Protein AF-X1UCZ0-F1 (afdb_monomer_lite)

Structure (mmCIF, N/CA/C/O backbone):
data_AF-X1UCZ0-F1
#
_entry.id   AF-X1UCZ0-F1
#
loop_
_atom_site.group_PDB
_atom_site.id
_atom_site.type_symbol
_atom_site.label_atom_id
_atom_site.label_alt_id
_atom_site.label_comp_id
_atom_site.label_asym_id
_atom_site.label_entity_id
_atom_site.label_seq_id
_atom_site.pdbx_PDB_ins_code
_atom_site.Cartn_x
_atom_site.Cartn_y
_atom_site.Cartn_z
_atom_site.occupancy
_atom_site.B_iso_or_equiv
_atom_site.auth_seq_id
_atom_site.auth_comp_id
_atom_site.auth_asym_id
_atom_site.auth_atom_id
_atom_site.pdbx_PDB_model_num
ATOM 1 N N . MET A 1 1 ? -16.253 -2.741 22.876 1.00 74.19 1 MET A N 1
ATOM 2 C CA . MET A 1 1 ? -14.769 -2.733 22.838 1.00 74.19 1 MET A CA 1
ATOM 3 C C . MET A 1 1 ? -14.251 -1.676 23.806 1.00 74.19 1 MET A C 1
ATOM 5 O O . MET A 1 1 ? -14.846 -0.605 23.861 1.00 74.19 1 MET A O 1
ATOM 9 N N . ASN A 1 2 ? -13.198 -1.953 24.586 1.00 86.94 2 ASN A N 1
ATOM 10 C CA . ASN A 1 2 ? -12.643 -0.948 25.505 1.00 86.94 2 ASN A CA 1
ATOM 11 C C . ASN A 1 2 ? -12.016 0.220 24.712 1.00 86.94 2 ASN A C 1
ATOM 13 O O . ASN A 1 2 ? -11.520 0.013 23.603 1.00 86.94 2 ASN A O 1
ATOM 17 N N . LYS A 1 3 ? -12.007 1.438 25.271 1.00 84.19 3 LYS A N 1
ATOM 18 C CA . LYS A 1 3 ? -11.466 2.648 24.622 1.00 84.19 3 LYS A CA 1
ATOM 19 C C . LYS A 1 3 ? -10.024 2.438 24.146 1.00 84.19 3 LYS A C 1
ATOM 21 O O . LYS A 1 3 ? -9.693 2.790 23.019 1.00 84.19 3 LYS A O 1
ATOM 26 N N . THR A 1 4 ? -9.204 1.778 24.963 1.00 88.44 4 THR A N 1
ATOM 27 C CA . THR A 1 4 ? -7.807 1.458 24.636 1.00 88.44 4 THR A CA 1
ATOM 28 C C . THR A 1 4 ? -7.690 0.481 23.465 1.00 88.44 4 THR A C 1
ATOM 30 O O . THR A 1 4 ? -6.900 0.703 22.557 1.00 88.44 4 THR A O 1
ATOM 33 N N . GLN A 1 5 ? -8.513 -0.572 23.429 1.00 88.50 5 GLN A N 1
ATOM 34 C CA . GLN A 1 5 ? -8.517 -1.543 22.325 1.00 88.50 5 GLN A CA 1
ATOM 35 C C . GLN A 1 5 ? -8.981 -0.909 21.010 1.00 88.50 5 GLN A C 1
ATOM 37 O O . GLN A 1 5 ? -8.412 -1.185 19.958 1.00 88.50 5 GLN A O 1
ATOM 42 N N . LYS A 1 6 ? -9.975 -0.015 21.082 1.00 86.56 6 LYS A N 1
ATOM 43 C CA . LYS A 1 6 ? -10.463 0.755 19.933 1.00 86.56 6 LYS A CA 1
ATOM 44 C C . LYS A 1 6 ?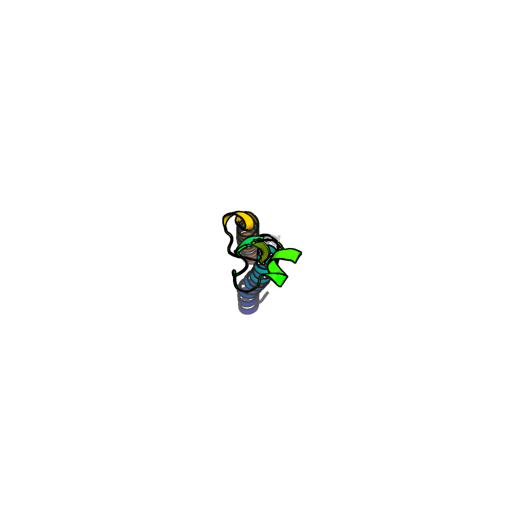 -9.355 1.609 1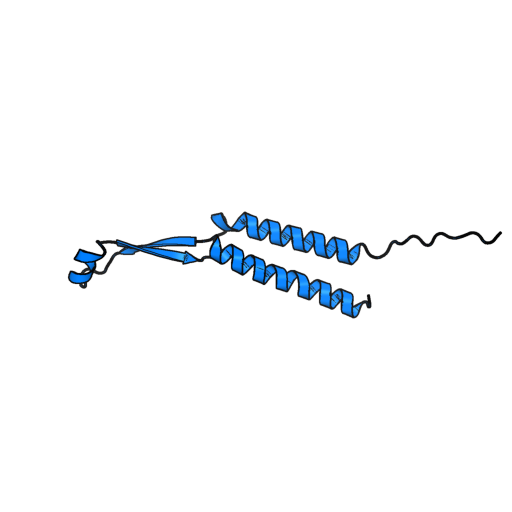9.322 1.00 86.56 6 LYS A C 1
ATOM 46 O O . LYS A 1 6 ? -9.202 1.615 18.108 1.00 86.56 6 LYS A O 1
ATOM 51 N N . LEU A 1 7 ? -8.569 2.277 20.166 1.00 87.12 7 LEU A N 1
ATOM 52 C CA . LEU A 1 7 ? -7.433 3.091 19.738 1.00 87.12 7 LEU A CA 1
ATOM 53 C C . LEU A 1 7 ? -6.314 2.243 19.118 1.00 87.12 7 LEU A C 1
ATOM 55 O O . LEU A 1 7 ? -5.809 2.587 18.056 1.00 87.12 7 LEU A O 1
ATOM 59 N N . ILE A 1 8 ? -5.968 1.110 19.738 1.00 90.44 8 ILE A N 1
ATOM 60 C CA . ILE A 1 8 ? -4.956 0.190 19.195 1.00 90.44 8 ILE A CA 1
ATOM 61 C C . ILE A 1 8 ? -5.372 -0.295 17.801 1.00 90.44 8 ILE A C 1
ATOM 63 O O . ILE A 1 8 ? -4.572 -0.251 16.871 1.00 90.44 8 ILE A O 1
ATOM 67 N N . LEU A 1 9 ? -6.633 -0.699 17.630 1.00 89.81 9 LEU A N 1
ATOM 68 C CA . LEU A 1 9 ? -7.142 -1.180 16.347 1.00 89.81 9 LEU A CA 1
ATOM 69 C C . LEU A 1 9 ? -7.181 -0.071 15.280 1.00 89.81 9 LEU A C 1
ATOM 71 O O . LEU A 1 9 ? -6.832 -0.327 14.129 1.00 89.81 9 LEU A O 1
ATOM 75 N N . ALA A 1 10 ? -7.548 1.156 15.672 1.00 87.44 10 ALA A N 1
ATOM 76 C CA . ALA A 1 10 ? -7.552 2.332 14.797 1.00 87.44 10 ALA A CA 1
ATOM 77 C C . ALA A 1 10 ? -6.175 2.621 14.189 1.00 87.44 10 ALA A C 1
ATOM 79 O O . ALA A 1 10 ? -6.096 3.096 13.067 1.00 87.44 10 ALA A O 1
ATOM 80 N N . ILE A 1 11 ? -5.101 2.315 14.919 1.00 88.69 11 ILE A N 1
ATOM 81 C CA . ILE A 1 11 ? -3.725 2.534 14.465 1.00 88.69 11 ILE A CA 1
ATOM 82 C C . ILE A 1 11 ? -3.213 1.317 13.687 1.00 88.69 11 ILE A C 1
ATOM 84 O O . ILE A 1 11 ? -2.605 1.459 12.630 1.00 88.69 11 ILE A O 1
ATOM 88 N N . PHE A 1 12 ? -3.462 0.107 14.186 1.00 92.38 12 PHE A N 1
ATOM 89 C CA . PHE A 1 12 ? -2.850 -1.105 13.640 1.00 92.38 12 PHE A CA 1
ATOM 90 C C . PHE A 1 12 ? -3.415 -1.500 12.269 1.00 92.38 12 PHE A C 1
ATOM 92 O O . PHE A 1 12 ? -2.678 -1.962 11.400 1.00 92.38 12 PHE A O 1
ATOM 99 N N . VAL A 1 13 ? -4.717 -1.301 12.047 1.00 90.25 13 VAL A N 1
ATOM 100 C CA . VAL A 1 13 ? -5.379 -1.701 10.797 1.00 90.25 13 VAL A CA 1
ATOM 101 C C . VAL A 1 13 ? -4.913 -0.870 9.588 1.00 90.25 13 VAL A C 1
ATOM 103 O O . VAL A 1 13 ? -4.524 -1.482 8.591 1.00 90.25 13 VAL A O 1
ATOM 106 N N . PRO A 1 14 ? -4.850 0.476 9.646 1.00 91.44 14 PRO A N 1
ATOM 107 C CA . PRO A 1 14 ? -4.244 1.278 8.580 1.00 91.44 14 PRO A CA 1
ATOM 108 C C . PRO A 1 14 ? -2.794 0.889 8.283 1.00 91.44 14 PRO A C 1
ATOM 110 O O . PRO A 1 14 ? -2.408 0.819 7.120 1.00 91.44 14 PRO A O 1
ATOM 113 N N . ILE A 1 15 ? -2.003 0.561 9.312 1.00 93.12 15 ILE A N 1
ATOM 114 C CA . ILE A 1 15 ? -0.612 0.117 9.137 1.00 93.12 15 ILE A CA 1
ATOM 115 C C . ILE A 1 15 ? -0.551 -1.188 8.332 1.00 93.12 15 ILE A C 1
ATOM 117 O O . ILE A 1 15 ? 0.244 -1.295 7.400 1.00 93.12 15 ILE A O 1
ATOM 121 N N . ILE A 1 16 ? -1.403 -2.173 8.635 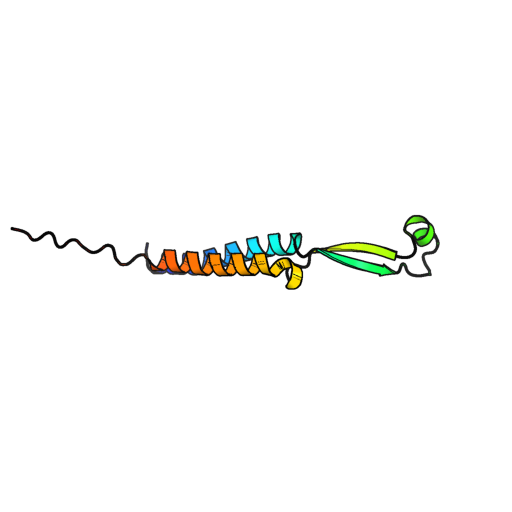1.00 93.44 16 ILE A N 1
ATOM 122 C CA . ILE A 1 16 ? -1.465 -3.419 7.852 1.00 93.44 16 ILE A CA 1
ATOM 123 C C . ILE A 1 16 ? -1.858 -3.120 6.402 1.00 93.44 16 ILE A C 1
ATOM 125 O O . ILE A 1 16 ? -1.194 -3.588 5.475 1.00 93.44 16 ILE A O 1
ATOM 129 N N . PHE A 1 17 ? -2.905 -2.316 6.193 1.00 92.56 17 PHE A N 1
ATOM 130 C CA . PHE A 1 17 ? -3.333 -1.940 4.846 1.00 92.56 17 PHE A CA 1
ATOM 131 C C . PHE A 1 17 ? -2.245 -1.198 4.071 1.00 92.56 17 PHE A C 1
ATOM 133 O O . PHE A 1 17 ? -2.130 -1.390 2.863 1.00 92.56 17 PHE A O 1
ATOM 140 N N . PHE A 1 18 ? -1.406 -0.418 4.751 1.00 94.06 18 PHE A N 1
ATOM 141 C CA . PHE A 1 18 ? -0.282 0.272 4.135 1.00 94.06 18 PHE A CA 1
ATOM 142 C C . PHE A 1 18 ? 0.761 -0.707 3.587 1.00 94.06 18 PHE A C 1
ATOM 144 O O . PHE A 1 18 ? 1.196 -0.561 2.447 1.00 94.06 18 PHE A O 1
ATOM 151 N N . PHE A 1 19 ? 1.126 -1.749 4.342 1.00 94.88 19 PHE A N 1
ATOM 152 C CA . PHE A 1 19 ? 2.056 -2.773 3.851 1.00 94.88 19 PHE A CA 1
ATOM 153 C C . PHE A 1 19 ? 1.486 -3.569 2.673 1.00 94.88 19 PHE A C 1
ATOM 155 O O . PHE A 1 19 ? 2.210 -3.858 1.718 1.00 94.88 19 PHE A O 1
ATOM 162 N N . VAL A 1 20 ? 0.186 -3.878 2.699 1.00 94.06 20 VAL A N 1
ATOM 163 C CA . VAL A 1 20 ? -0.496 -4.526 1.568 1.00 94.06 20 VAL A CA 1
ATOM 164 C C . VAL A 1 20 ? -0.482 -3.614 0.338 1.00 94.06 20 VAL A C 1
ATOM 166 O O . VAL A 1 20 ? -0.123 -4.056 -0.753 1.00 94.06 20 VAL A O 1
ATOM 169 N N . ALA A 1 21 ? -0.796 -2.328 0.511 1.00 94.19 21 ALA A N 1
ATOM 170 C CA . ALA A 1 21 ? -0.745 -1.338 -0.559 1.00 94.19 21 ALA A CA 1
ATOM 171 C C . ALA A 1 21 ? 0.673 -1.186 -1.130 1.00 94.19 21 ALA A C 1
ATOM 173 O O . ALA A 1 21 ? 0.828 -1.155 -2.346 1.00 94.19 21 ALA A O 1
ATOM 174 N N . LEU A 1 22 ? 1.713 -1.180 -0.288 1.00 93.88 22 LEU A N 1
ATOM 175 C CA . LEU A 1 22 ? 3.111 -1.149 -0.726 1.00 93.88 22 LEU A CA 1
ATOM 176 C C . LEU A 1 22 ? 3.488 -2.368 -1.570 1.00 93.88 22 LEU A C 1
ATOM 178 O O . LEU A 1 22 ? 4.145 -2.212 -2.599 1.00 93.88 22 LEU A O 1
ATOM 182 N N . ALA A 1 23 ? 3.075 -3.570 -1.162 1.00 92.56 23 ALA A N 1
ATOM 183 C CA . ALA A 1 23 ? 3.349 -4.790 -1.916 1.00 92.56 23 ALA A CA 1
ATOM 184 C C . ALA A 1 23 ? 2.699 -4.743 -3.308 1.00 92.56 23 ALA A C 1
ATOM 186 O O . ALA A 1 23 ? 3.357 -5.013 -4.315 1.00 92.56 23 ALA A O 1
ATOM 187 N N . ILE A 1 24 ? 1.431 -4.325 -3.372 1.00 92.00 24 ILE A N 1
ATOM 188 C CA . ILE A 1 24 ? 0.696 -4.171 -4.633 1.00 92.00 24 ILE A CA 1
ATOM 189 C C . ILE A 1 24 ? 1.335 -3.074 -5.489 1.00 92.00 24 ILE A C 1
ATOM 191 O O . ILE A 1 24 ? 1.625 -3.296 -6.661 1.00 92.00 24 ILE A O 1
ATOM 195 N N . ALA A 1 25 ? 1.614 -1.907 -4.911 1.00 92.50 25 ALA A N 1
ATOM 196 C CA . ALA A 1 25 ? 2.231 -0.789 -5.612 1.00 92.50 25 ALA A CA 1
ATOM 197 C C . ALA A 1 25 ? 3.606 -1.169 -6.176 1.00 92.50 25 ALA A C 1
ATOM 199 O O . ALA A 1 25 ? 3.919 -0.805 -7.303 1.00 92.50 25 ALA A O 1
ATOM 200 N N . ASN A 1 26 ? 4.407 -1.950 -5.449 1.00 90.62 26 ASN A N 1
ATOM 201 C CA . ASN A 1 26 ? 5.699 -2.430 -5.935 1.00 90.62 26 ASN A CA 1
ATOM 202 C C . ASN A 1 26 ? 5.555 -3.381 -7.136 1.00 90.62 26 ASN A C 1
ATOM 204 O O . ASN A 1 26 ? 6.386 -3.357 -8.041 1.00 90.62 26 ASN A O 1
ATOM 208 N N . SER A 1 27 ? 4.489 -4.187 -7.164 1.00 87.19 27 SER A N 1
ATOM 209 C CA . SER A 1 27 ? 4.174 -5.069 -8.294 1.00 87.19 27 SER A CA 1
ATOM 210 C C . SER A 1 27 ? 3.565 -4.334 -9.492 1.00 87.19 27 SER A C 1
ATOM 212 O O . SER A 1 27 ? 3.711 -4.802 -10.617 1.00 87.19 27 SER A O 1
ATOM 214 N N . VAL A 1 28 ? 2.845 -3.232 -9.273 1.00 87.12 28 VAL A N 1
ATOM 215 C CA . VAL A 1 28 ? 2.148 -2.474 -10.330 1.00 87.12 28 VAL A CA 1
ATOM 216 C C . VAL A 1 28 ? 3.040 -1.381 -10.921 1.00 87.12 28 VAL A C 1
ATOM 218 O O . VAL A 1 28 ? 3.061 -1.173 -12.133 1.00 87.12 28 VAL A O 1
ATOM 221 N N . GLY A 1 29 ? 3.815 -0.700 -10.080 1.00 83.31 29 GLY A N 1
ATOM 222 C CA . GLY A 1 29 ? 4.752 0.359 -10.448 1.00 83.31 29 GLY A CA 1
ATOM 223 C C . GLY A 1 29 ? 6.031 -0.175 -11.083 1.00 83.31 29 GLY A C 1
ATOM 224 O O . GLY A 1 29 ? 7.128 0.268 -10.761 1.00 83.31 29 GLY A O 1
ATOM 225 N N . VAL A 1 30 ? 5.924 -1.177 -11.952 1.00 81.62 30 VAL A N 1
ATOM 226 C CA . VAL A 1 30 ? 7.069 -1.688 -12.697 1.00 81.62 30 VAL A CA 1
ATOM 227 C C . VAL A 1 30 ? 7.495 -0.634 -13.711 1.00 81.62 30 VAL A C 1
ATOM 229 O O . VAL A 1 30 ? 6.733 -0.260 -14.604 1.00 81.62 30 VAL A O 1
ATOM 232 N N . THR A 1 31 ? 8.735 -0.183 -13.565 1.00 78.56 31 THR A N 1
ATOM 233 C CA . THR A 1 31 ? 9.389 0.749 -14.481 1.00 78.56 31 THR A CA 1
ATOM 234 C C . THR A 1 31 ? 10.419 0.008 -15.321 1.00 78.56 31 THR A C 1
ATOM 236 O O . THR A 1 31 ? 11.165 -0.841 -14.820 1.00 78.56 31 THR A O 1
ATOM 239 N N . GLU A 1 32 ? 10.438 0.313 -16.614 1.00 76.50 32 GLU A N 1
ATOM 240 C CA . GLU A 1 32 ? 11.443 -0.195 -17.541 1.00 76.50 32 GLU A CA 1
ATOM 241 C C . GLU A 1 32 ? 12.673 0.699 -17.468 1.00 76.50 32 GLU A C 1
ATOM 243 O O . GLU A 1 32 ? 12.606 1.895 -17.753 1.00 76.50 32 GLU A O 1
ATOM 248 N N . ILE A 1 33 ? 13.807 0.123 -17.072 1.00 78.12 33 ILE A N 1
ATOM 249 C CA . ILE A 1 33 ? 15.078 0.838 -17.064 1.00 78.12 33 ILE A CA 1
ATOM 250 C C . ILE A 1 33 ? 15.938 0.276 -18.189 1.00 78.12 33 ILE A C 1
ATOM 252 O O . ILE A 1 33 ? 16.370 -0.878 -18.162 1.00 78.12 33 ILE A O 1
ATOM 256 N N . THR A 1 34 ? 16.203 1.114 -19.188 1.00 78.19 34 THR A N 1
ATOM 257 C CA . THR A 1 34 ? 17.140 0.810 -20.270 1.00 78.19 34 THR A CA 1
ATOM 258 C C . THR A 1 34 ? 18.553 1.172 -19.841 1.00 78.19 34 THR A C 1
ATOM 260 O O . THR A 1 34 ? 18.865 2.348 -19.640 1.00 78.19 34 THR A O 1
ATOM 263 N N . ARG A 1 35 ? 19.441 0.180 -19.748 1.00 78.69 35 ARG A N 1
ATOM 264 C CA . ARG A 1 35 ? 20.866 0.413 -19.485 1.00 78.69 35 ARG A CA 1
ATOM 265 C C . ARG A 1 35 ? 21.690 0.080 -20.720 1.00 78.69 35 ARG A C 1
ATOM 267 O O . ARG A 1 35 ? 21.593 -1.024 -21.262 1.00 78.69 35 ARG A O 1
ATOM 274 N N . LYS A 1 36 ? 22.518 1.035 -21.154 1.00 80.12 36 LYS A N 1
ATOM 275 C CA . LYS A 1 36 ? 23.509 0.806 -22.212 1.00 80.12 36 LYS A CA 1
ATOM 276 C C . LYS A 1 36 ? 24.590 -0.138 -21.691 1.00 80.12 36 LYS A C 1
ATOM 278 O O . LYS A 1 36 ? 25.120 0.070 -20.600 1.00 80.12 36 LYS A O 1
ATOM 283 N N . VAL A 1 37 ? 24.899 -1.170 -22.471 1.00 79.25 37 VAL A N 1
ATOM 284 C CA . VAL A 1 37 ? 25.986 -2.104 -22.166 1.00 79.25 37 VAL A CA 1
ATOM 285 C C . VAL A 1 37 ? 27.317 -1.369 -22.363 1.00 79.25 37 VAL A C 1
ATOM 287 O O . VAL A 1 37 ? 27.498 -0.750 -23.419 1.00 79.25 37 VAL A O 1
ATOM 290 N N . PRO A 1 38 ? 28.229 -1.393 -21.373 1.00 79.38 38 PRO A N 1
ATOM 291 C CA . PRO A 1 38 ? 29.509 -0.701 -21.472 1.00 79.38 38 PRO A CA 1
ATOM 292 C C . PRO A 1 38 ? 30.367 -1.281 -22.607 1.00 79.38 38 PRO A C 1
ATOM 294 O O . PRO A 1 38 ? 30.338 -2.479 -22.889 1.00 79.38 38 PRO A O 1
ATOM 297 N N . GLU A 1 39 ? 31.123 -0.415 -23.284 1.00 77.44 39 GLU A N 1
ATOM 298 C CA . GLU A 1 39 ? 31.826 -0.750 -24.535 1.00 77.44 39 GLU A 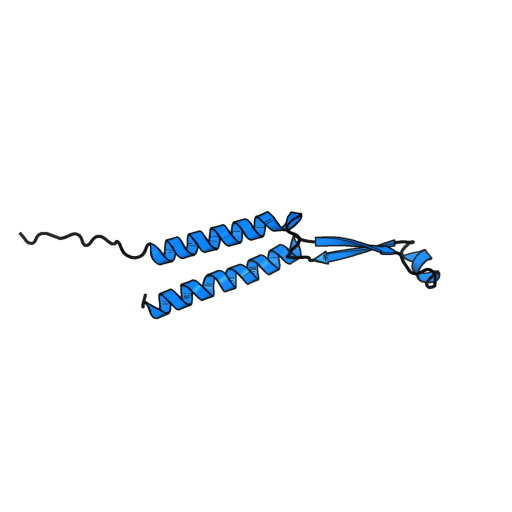CA 1
ATOM 299 C C . GLU A 1 39 ? 32.967 -1.758 -24.355 1.00 77.44 39 GLU A C 1
ATOM 301 O O . GLU A 1 39 ? 33.307 -2.488 -25.285 1.00 77.44 39 GLU A O 1
ATOM 306 N N . ASN A 1 40 ? 33.505 -1.856 -23.139 1.00 81.25 40 ASN A N 1
ATOM 307 C CA . ASN A 1 40 ? 34.550 -2.809 -22.772 1.00 81.25 40 ASN A CA 1
ATOM 308 C C . ASN A 1 40 ? 34.069 -4.276 -22.732 1.00 81.25 40 ASN A C 1
ATOM 310 O O . ASN A 1 40 ? 34.894 -5.183 -22.682 1.00 81.25 40 ASN A O 1
ATOM 314 N N . LEU A 1 41 ? 32.755 -4.528 -22.775 1.00 80.81 41 LEU A N 1
ATOM 315 C CA . LEU A 1 41 ? 32.135 -5.858 -22.722 1.00 80.81 41 LEU A CA 1
ATOM 316 C C . LEU A 1 41 ? 31.588 -6.276 -24.097 1.00 80.81 41 LEU A C 1
ATOM 318 O O . LEU A 1 41 ? 30.406 -6.582 -24.272 1.00 80.81 41 LEU A O 1
ATOM 322 N N . THR A 1 42 ? 32.476 -6.321 -25.092 1.00 76.50 42 THR A N 1
ATOM 323 C CA . THR A 1 42 ? 32.170 -6.653 -26.498 1.00 76.50 42 THR A CA 1
ATOM 324 C C . THR A 1 42 ? 31.522 -8.029 -26.658 1.00 76.50 42 THR A C 1
ATOM 326 O O . THR A 1 42 ? 30.568 -8.175 -27.421 1.00 76.50 42 THR A O 1
ATOM 329 N N . TYR A 1 43 ? 31.991 -9.027 -25.900 1.00 77.38 43 TYR A N 1
ATOM 330 C CA . TYR A 1 43 ? 31.404 -10.371 -25.891 1.00 77.38 43 TYR A CA 1
ATOM 331 C C . TYR A 1 43 ? 29.946 -10.359 -25.424 1.00 77.38 43 TYR A C 1
ATOM 333 O O . TYR A 1 43 ? 29.085 -10.924 -26.090 1.00 77.38 43 TYR A O 1
ATOM 341 N N . LEU A 1 44 ? 29.647 -9.666 -24.323 1.00 75.44 44 LEU A N 1
ATOM 342 C CA . LEU A 1 44 ? 28.292 -9.582 -23.775 1.00 75.44 44 LEU A CA 1
ATOM 343 C C . LEU A 1 44 ? 27.347 -8.829 -24.726 1.00 75.44 44 LEU A C 1
ATOM 345 O O . LEU A 1 44 ? 26.204 -9.235 -24.918 1.00 75.44 44 LEU A O 1
ATOM 349 N N . ARG A 1 45 ? 27.851 -7.771 -25.375 1.00 77.62 45 ARG A N 1
ATOM 350 C CA . ARG A 1 45 ? 27.112 -6.961 -26.356 1.00 77.62 45 ARG A CA 1
ATOM 351 C C . ARG A 1 45 ? 26.669 -7.767 -27.581 1.00 77.62 45 ARG A C 1
ATOM 353 O O . ARG A 1 45 ? 25.608 -7.490 -28.130 1.00 77.62 45 ARG A O 1
ATOM 360 N N . LYS A 1 46 ? 27.456 -8.770 -27.997 1.00 77.44 46 LYS A N 1
ATOM 361 C CA . LYS A 1 46 ? 27.120 -9.661 -29.122 1.00 77.44 46 LYS A CA 1
ATOM 362 C C . LYS A 1 46 ? 25.924 -10.572 -28.815 1.00 77.44 46 LYS A C 1
ATOM 364 O O . LYS A 1 46 ? 25.178 -10.892 -29.731 1.00 77.44 46 LYS A O 1
ATOM 369 N N . TYR A 1 47 ? 25.739 -10.965 -27.552 1.00 76.50 47 TYR A N 1
ATOM 370 C CA . TYR A 1 47 ? 24.662 -11.872 -27.133 1.00 76.50 47 TYR A CA 1
ATOM 371 C C . TYR A 1 47 ? 23.423 -11.149 -26.579 1.00 76.50 47 TYR A C 1
ATOM 373 O O . TYR A 1 47 ? 22.312 -11.578 -26.865 1.00 76.50 47 TYR A O 1
ATOM 381 N N . LEU A 1 48 ? 23.585 -10.061 -25.812 1.00 75.19 48 LEU A N 1
ATOM 382 C CA . LEU A 1 48 ? 22.465 -9.303 -25.221 1.00 75.19 48 LEU A CA 1
ATOM 383 C C . LEU A 1 48 ? 22.042 -8.067 -26.037 1.00 75.19 48 LEU A C 1
ATOM 385 O O . LEU A 1 48 ? 21.008 -7.471 -25.742 1.00 75.19 48 LEU A O 1
ATOM 389 N N . GLY A 1 49 ? 22.823 -7.654 -27.038 1.00 75.12 49 GLY A N 1
ATOM 390 C CA . GLY A 1 49 ? 22.626 -6.392 -27.754 1.00 75.12 49 GLY A CA 1
ATOM 391 C C . GLY A 1 49 ? 23.257 -5.183 -27.044 1.00 75.12 49 GLY A C 1
ATOM 392 O O . GLY A 1 49 ? 23.922 -5.295 -26.014 1.00 75.12 49 GLY A O 1
ATOM 393 N N . ALA A 1 50 ? 23.090 -3.988 -27.621 1.00 76.75 50 ALA A N 1
ATOM 394 C CA . ALA A 1 50 ? 23.695 -2.752 -27.104 1.00 76.75 50 ALA A CA 1
ATOM 395 C C . ALA A 1 50 ? 23.007 -2.202 -25.840 1.00 76.75 50 ALA A C 1
ATOM 397 O O . ALA A 1 50 ? 23.592 -1.395 -25.108 1.00 76.75 50 ALA A O 1
ATOM 398 N N . THR A 1 51 ? 21.779 -2.640 -25.578 1.00 76.50 51 THR A N 1
ATOM 399 C CA . THR A 1 51 ? 20.936 -2.192 -24.470 1.00 76.50 51 THR A CA 1
ATOM 400 C C . THR A 1 51 ? 20.297 -3.385 -23.789 1.00 76.50 51 THR A C 1
ATOM 402 O O . THR A 1 51 ? 19.751 -4.259 -24.452 1.00 76.50 51 THR A O 1
ATOM 405 N N . THR A 1 52 ? 20.318 -3.376 -22.462 1.00 76.62 52 THR A N 1
ATOM 406 C CA . THR A 1 52 ? 19.580 -4.337 -21.637 1.00 76.62 52 THR A CA 1
ATOM 407 C C . THR A 1 52 ? 18.378 -3.635 -21.024 1.00 76.62 52 THR A C 1
ATOM 409 O O . THR A 1 52 ? 18.503 -2.507 -20.537 1.00 76.62 52 THR A O 1
ATOM 412 N N . VAL A 1 53 ? 17.217 -4.284 -21.087 1.00 77.31 53 VAL A N 1
ATOM 413 C CA . VAL A 1 53 ? 15.983 -3.819 -20.448 1.00 77.31 53 VAL A CA 1
ATOM 414 C C . VAL A 1 53 ? 15.788 -4.667 -19.205 1.00 77.31 53 VAL A C 1
ATOM 416 O O . VAL A 1 53 ? 15.753 -5.893 -19.297 1.00 77.31 53 VAL A O 1
ATOM 419 N N . TYR A 1 54 ? 15.698 -4.033 -18.041 1.00 77.94 54 TYR A N 1
ATOM 420 C CA . TYR A 1 54 ? 15.307 -4.724 -16.820 1.00 77.94 54 TYR A CA 1
ATOM 421 C C . TYR A 1 54 ? 14.144 -4.007 -16.149 1.00 77.94 54 TYR A C 1
ATOM 423 O O . TYR A 1 54 ? 14.009 -2.782 -16.209 1.00 77.94 54 TYR A O 1
ATOM 431 N N . TYR A 1 55 ? 13.309 -4.810 -15.501 1.00 77.50 55 TYR A N 1
ATOM 432 C CA . TYR A 1 55 ? 12.116 -4.366 -14.805 1.00 77.50 55 TYR A CA 1
ATOM 433 C C . TYR A 1 55 ? 12.450 -4.128 -13.339 1.00 77.50 55 TYR A C 1
ATOM 435 O O . TYR A 1 55 ? 12.937 -5.026 -12.650 1.00 77.50 55 TYR A O 1
ATOM 443 N N . LYS A 1 56 ? 12.192 -2.913 -12.857 1.00 83.44 56 LYS A N 1
ATOM 444 C CA . LYS A 1 56 ? 12.337 -2.574 -11.442 1.00 83.44 56 LYS A CA 1
ATOM 445 C C . LYS A 1 56 ? 10.985 -2.147 -10.885 1.00 83.44 56 LYS A C 1
ATOM 447 O O . LYS A 1 56 ? 10.378 -1.202 -11.390 1.00 83.44 56 LYS A O 1
ATOM 452 N N . GLY A 1 57 ? 10.539 -2.835 -9.836 1.00 83.38 57 GLY A N 1
ATOM 453 C CA . GLY A 1 57 ? 9.390 -2.407 -9.044 1.00 83.38 57 GLY A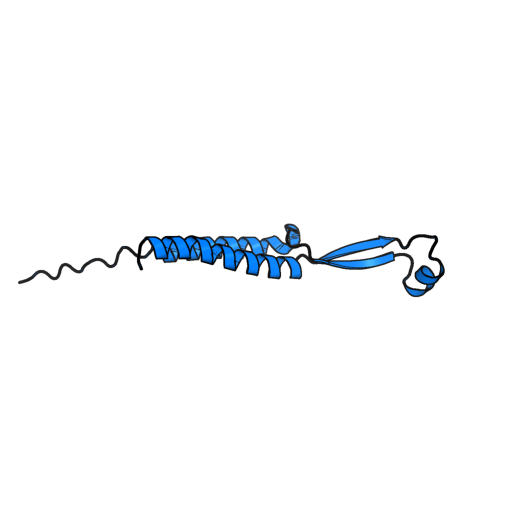 CA 1
ATOM 454 C C . GLY A 1 57 ? 9.674 -1.058 -8.385 1.00 83.38 57 GLY A C 1
ATOM 455 O O . GLY A 1 57 ? 10.720 -0.867 -7.758 1.00 83.38 57 GLY A O 1
ATOM 456 N N . ASN A 1 58 ? 8.766 -0.110 -8.578 1.00 86.00 58 ASN A N 1
ATOM 457 C CA . ASN A 1 58 ? 8.786 1.205 -7.966 1.00 86.00 58 ASN A CA 1
ATOM 458 C C . ASN A 1 58 ? 7.409 1.494 -7.342 1.00 86.00 58 ASN A C 1
ATOM 460 O O . ASN A 1 58 ? 6.512 1.991 -8.025 1.00 86.00 58 ASN A O 1
ATOM 464 N N . PRO A 1 59 ? 7.220 1.230 -6.038 1.00 86.06 59 PRO A N 1
ATOM 465 C CA . PRO A 1 59 ? 5.932 1.450 -5.379 1.00 86.06 59 PRO A CA 1
ATOM 466 C C . PRO A 1 59 ? 5.498 2.923 -5.384 1.00 86.06 59 PRO A C 1
ATOM 468 O O . PRO A 1 59 ? 4.307 3.224 -5.317 1.00 86.06 59 PRO A O 1
ATOM 471 N N . PHE A 1 60 ? 6.450 3.847 -5.524 1.00 86.56 60 PHE A N 1
ATOM 472 C CA . PHE A 1 60 ? 6.208 5.287 -5.537 1.00 86.56 60 PHE A CA 1
ATOM 473 C C . PHE A 1 60 ? 6.113 5.873 -6.951 1.00 86.56 60 PHE A C 1
ATOM 475 O O . PHE A 1 60 ? 6.219 7.087 -7.121 1.00 86.56 60 PHE A O 1
ATOM 482 N N . ASP A 1 61 ? 5.911 5.041 -7.978 1.00 87.50 61 ASP A N 1
ATOM 483 C CA . ASP A 1 61 ? 5.528 5.529 -9.303 1.00 87.50 61 ASP A CA 1
ATOM 484 C C . ASP A 1 61 ? 4.067 5.999 -9.286 1.00 87.50 61 ASP A C 1
ATOM 486 O O . ASP A 1 61 ? 3.153 5.267 -9.669 1.00 87.50 61 ASP A O 1
ATOM 490 N N . TRP A 1 62 ? 3.849 7.234 -8.826 1.00 82.12 62 TRP A N 1
ATOM 491 C CA . TRP A 1 62 ? 2.529 7.856 -8.706 1.00 82.12 62 TRP A CA 1
ATOM 492 C C . TRP A 1 62 ? 1.708 7.786 -9.999 1.00 82.12 62 TRP A C 1
ATOM 494 O O . TRP A 1 62 ? 0.488 7.693 -9.921 1.00 82.12 62 TRP A O 1
ATOM 504 N N . GLY A 1 63 ? 2.339 7.764 -11.179 1.00 87.00 63 GLY A N 1
ATOM 505 C CA . GLY A 1 63 ? 1.627 7.648 -12.452 1.00 87.00 63 GLY A CA 1
ATOM 506 C C . GLY A 1 63 ? 0.942 6.292 -12.642 1.00 87.00 63 GLY A C 1
ATOM 507 O O . GLY A 1 63 ? -0.149 6.225 -13.203 1.00 87.00 63 GLY A O 1
ATOM 508 N N . ARG A 1 64 ? 1.543 5.207 -12.139 1.00 84.00 64 ARG A N 1
ATOM 509 C CA . ARG A 1 64 ? 1.000 3.839 -12.244 1.00 84.00 64 ARG A CA 1
ATOM 510 C C . ARG A 1 64 ? 0.294 3.370 -10.976 1.00 84.00 64 ARG A C 1
ATOM 512 O O . ARG A 1 64 ? -0.646 2.585 -11.060 1.00 84.00 64 ARG A O 1
ATOM 519 N N . THR A 1 65 ? 0.726 3.834 -9.806 1.00 92.50 65 THR A N 1
ATOM 520 C CA . THR A 1 65 ? 0.251 3.330 -8.510 1.00 92.50 65 THR A CA 1
ATOM 521 C C . THR A 1 65 ? -0.819 4.206 -7.861 1.00 92.50 65 THR A C 1
ATOM 523 O O . THR A 1 65 ? -1.335 3.826 -6.811 1.00 92.50 65 THR A O 1
ATOM 526 N N . TRP A 1 66 ? -1.232 5.325 -8.476 1.00 91.56 66 TRP A N 1
ATOM 527 C CA . TRP A 1 66 ? -2.250 6.231 -7.913 1.00 91.56 66 TRP A CA 1
ATOM 528 C C . TRP A 1 66 ? -3.540 5.516 -7.485 1.00 91.56 66 TRP A C 1
ATOM 530 O O . TRP A 1 66 ? -4.040 5.789 -6.396 1.00 91.56 66 TRP A O 1
ATOM 540 N N . CYS A 1 67 ? -4.046 4.562 -8.279 1.00 89.94 67 CYS A N 1
ATOM 541 C CA . CYS A 1 67 ? -5.237 3.783 -7.926 1.00 89.94 67 CYS A CA 1
ATOM 542 C C . CYS A 1 67 ? -5.062 3.040 -6.597 1.00 89.94 67 CYS A C 1
ATOM 544 O O . CYS A 1 67 ? -5.981 3.002 -5.786 1.00 89.94 67 CYS A O 1
ATOM 546 N N . VAL A 1 68 ? -3.877 2.469 -6.361 1.00 93.06 68 VAL A N 1
ATOM 547 C CA . VAL A 1 68 ? -3.566 1.718 -5.138 1.00 93.06 68 VAL A CA 1
ATOM 548 C C . VAL A 1 68 ? -3.608 2.651 -3.929 1.00 93.06 68 VAL A C 1
ATOM 550 O O . VAL A 1 68 ? -4.223 2.319 -2.918 1.00 93.06 68 VAL A O 1
ATOM 553 N N . TRP A 1 69 ? -3.028 3.846 -4.054 1.00 93.88 69 TRP A N 1
ATOM 554 C CA . TRP A 1 69 ? -3.035 4.854 -2.993 1.00 93.88 69 TRP A CA 1
ATOM 555 C C . TRP A 1 69 ? -4.430 5.424 -2.723 1.00 93.88 69 TRP A C 1
ATOM 557 O O . TRP A 1 69 ? -4.786 5.632 -1.563 1.00 93.88 69 TRP A O 1
ATOM 567 N N . LEU A 1 70 ? -5.246 5.626 -3.762 1.00 93.62 70 LEU A N 1
ATOM 568 C CA . LEU A 1 70 ? -6.640 6.044 -3.597 1.00 93.62 70 LEU A CA 1
ATOM 569 C C . LEU A 1 70 ? -7.479 4.977 -2.896 1.00 93.62 70 LEU A C 1
ATOM 571 O O . LEU A 1 70 ? -8.219 5.303 -1.971 1.00 93.62 70 LEU A O 1
ATOM 575 N N . VAL A 1 71 ? -7.346 3.709 -3.296 1.00 93.31 71 VAL A N 1
ATOM 576 C CA . VAL A 1 71 ? -8.052 2.591 -2.653 1.00 93.31 71 VAL A CA 1
ATOM 577 C C . VAL A 1 71 ? -7.611 2.439 -1.200 1.00 93.31 71 VAL A C 1
ATOM 579 O O . VAL A 1 71 ? -8.459 2.266 -0.325 1.00 93.31 71 VAL A O 1
ATOM 582 N N . TYR A 1 72 ? -6.309 2.553 -0.924 1.00 94.31 72 TYR A N 1
ATOM 583 C CA . TYR A 1 72 ? -5.772 2.565 0.436 1.00 94.31 72 TYR A CA 1
ATOM 584 C C . TYR A 1 72 ? -6.391 3.694 1.274 1.00 94.31 72 TYR A C 1
ATOM 586 O O . TYR A 1 72 ? -6.951 3.430 2.336 1.00 94.31 72 TYR A O 1
ATOM 594 N N . SER A 1 73 ? -6.368 4.929 0.766 1.00 93.00 73 SER A N 1
ATOM 595 C CA . SER A 1 73 ? -6.936 6.097 1.448 1.00 93.00 73 SER A CA 1
ATOM 596 C C . SER A 1 73 ? -8.433 5.923 1.733 1.00 93.00 73 SER A C 1
ATOM 598 O O . SER A 1 73 ? -8.868 6.047 2.878 1.00 93.00 73 SER A O 1
ATOM 600 N N . ALA A 1 74 ? -9.215 5.521 0.725 1.00 93.69 74 ALA A N 1
ATOM 601 C CA . ALA A 1 74 ? -10.645 5.266 0.874 1.00 93.69 74 ALA A CA 1
ATOM 602 C C . ALA A 1 74 ? -10.937 4.157 1.898 1.00 93.69 74 ALA A C 1
ATOM 604 O O . ALA A 1 74 ? -11.868 4.282 2.694 1.00 93.69 74 ALA A O 1
ATOM 605 N N . SER A 1 75 ? -10.126 3.096 1.912 1.00 91.31 75 SER A N 1
ATOM 606 C CA . SER A 1 75 ? -10.263 1.986 2.861 1.00 91.31 75 SER A CA 1
ATOM 607 C C . SER A 1 75 ? -9.969 2.428 4.294 1.00 91.31 75 SER A C 1
ATOM 609 O O . SER A 1 75 ? -10.722 2.074 5.199 1.00 91.31 75 SER A O 1
ATOM 611 N N . CYS A 1 76 ? -8.931 3.243 4.505 1.00 91.19 76 CYS A N 1
ATOM 612 C CA . CYS A 1 76 ? -8.625 3.825 5.812 1.00 91.19 76 CYS A CA 1
ATOM 613 C C . CYS A 1 76 ? -9.766 4.722 6.305 1.00 91.19 76 CYS A C 1
ATOM 615 O O . CYS A 1 76 ? -10.235 4.539 7.427 1.00 91.19 76 CYS A O 1
ATOM 617 N N . CYS A 1 77 ? -10.288 5.613 5.455 1.00 90.06 77 CYS A N 1
ATOM 618 C CA . CYS A 1 77 ? -11.425 6.465 5.811 1.00 90.06 77 CYS A CA 1
ATOM 619 C C . CYS A 1 77 ? -12.685 5.650 6.137 1.00 90.06 77 CYS A C 1
ATOM 621 O O . CYS A 1 77 ? -13.378 5.937 7.114 1.00 90.06 77 CYS A O 1
ATOM 623 N N . LEU A 1 78 ? -12.986 4.617 5.342 1.00 89.62 78 LEU A N 1
ATOM 624 C CA . LEU A 1 78 ? -14.127 3.732 5.582 1.00 89.62 78 LEU A CA 1
ATOM 625 C C . LEU A 1 78 ? -13.971 2.977 6.905 1.00 89.62 78 LEU A C 1
ATOM 627 O O . LEU A 1 78 ? -14.926 2.871 7.676 1.00 89.62 78 LEU A O 1
ATOM 631 N N . PHE A 1 79 ? -12.775 2.457 7.171 1.00 88.94 79 PHE A N 1
ATOM 632 C CA . PHE A 1 79 ? -12.479 1.736 8.398 1.00 88.94 79 PHE A CA 1
ATOM 633 C C . PHE A 1 79 ? -12.618 2.635 9.629 1.00 88.94 79 PHE A C 1
ATOM 635 O O . PHE A 1 79 ? -13.314 2.263 10.574 1.00 88.94 79 PHE A O 1
ATOM 642 N N . GLU A 1 80 ? -12.028 3.832 9.605 1.00 86.25 80 GLU A N 1
ATOM 643 C CA . GLU A 1 80 ? -12.187 4.817 10.677 1.00 86.25 80 GLU A CA 1
ATOM 644 C C . GLU A 1 80 ? -13.663 5.164 10.891 1.00 86.25 80 GLU A C 1
ATOM 646 O O . GLU A 1 80 ? -14.153 5.117 12.022 1.00 86.25 80 GLU A O 1
ATOM 651 N N . PHE A 1 81 ? -14.409 5.425 9.814 1.00 84.38 81 PHE A N 1
ATOM 652 C CA . PHE A 1 81 ? -15.842 5.691 9.897 1.00 84.38 81 PHE A CA 1
ATOM 653 C C . PHE A 1 81 ? -16.593 4.544 10.581 1.00 84.38 81 PHE A C 1
ATOM 655 O O . PHE A 1 81 ? -17.357 4.785 11.514 1.00 84.38 81 PHE A O 1
ATOM 662 N N . LEU A 1 82 ? -16.359 3.294 10.174 1.00 84.38 82 LEU A N 1
ATOM 663 C CA . LEU A 1 82 ? -16.995 2.120 10.776 1.00 84.38 82 LEU A CA 1
ATOM 664 C C . LEU A 1 82 ? -16.620 1.951 12.251 1.00 84.38 82 LEU A C 1
ATOM 666 O O . LEU A 1 82 ? -17.490 1.647 13.068 1.00 84.38 82 LEU A O 1
ATOM 670 N N . LEU A 1 83 ? -15.356 2.194 12.597 1.00 83.88 83 LEU A N 1
ATOM 671 C CA . LEU A 1 83 ? -14.861 2.118 13.965 1.00 83.88 83 LEU A CA 1
ATOM 672 C C . LEU A 1 83 ? -15.537 3.174 14.857 1.00 83.88 83 LEU A C 1
ATOM 674 O O . LEU A 1 83 ? -15.925 2.882 15.990 1.00 83.88 83 LEU A O 1
ATOM 678 N N . PHE A 1 84 ? -15.719 4.401 14.366 1.00 78.38 84 PHE A N 1
ATOM 679 C CA . PHE A 1 84 ? -16.328 5.501 15.123 1.00 78.38 84 PHE A CA 1
ATOM 680 C C . PHE A 1 84 ? -17.855 5.572 15.035 1.00 78.38 84 PHE A C 1
ATOM 682 O O . PHE A 1 84 ? -18.471 6.221 15.880 1.00 78.38 84 PHE A O 1
ATOM 689 N N . ARG A 1 85 ? -18.482 4.843 14.106 1.00 80.00 85 ARG A N 1
ATOM 690 C CA . ARG A 1 85 ? -19.945 4.717 13.994 1.00 80.00 85 ARG A CA 1
ATOM 691 C C . ARG A 1 85 ? -20.590 4.049 15.217 1.00 80.00 85 ARG A C 1
ATOM 693 O O . ARG A 1 85 ? -21.791 4.196 15.440 1.00 80.00 85 ARG A O 1
ATOM 700 N N . ASP A 1 86 ? -19.803 3.360 16.036 1.00 63.00 86 ASP A N 1
ATOM 701 C CA . ASP A 1 86 ? -20.271 2.651 17.226 1.00 63.00 86 ASP A CA 1
ATOM 702 C C . ASP A 1 86 ? -20.476 3.593 18.430 1.00 63.00 86 ASP A C 1
ATOM 704 O O . ASP A 1 86 ? -19.617 3.674 19.309 1.00 63.00 86 ASP A O 1
ATOM 708 N N . ASN A 1 87 ? -21.577 4.366 18.421 1.00 59.62 87 ASN A N 1
ATOM 709 C CA . ASN A 1 87 ? -22.097 5.086 19.601 1.00 59.62 87 ASN A CA 1
ATOM 710 C C . ASN A 1 87 ? -23.576 5.542 19.528 1.00 59.62 87 ASN A C 1
ATOM 712 O O . ASN A 1 87 ? -24.002 6.375 20.328 1.00 59.62 87 ASN A O 1
ATOM 716 N N . LYS A 1 88 ? -24.400 5.019 18.611 1.00 55.59 88 LYS A N 1
ATOM 717 C CA . LYS A 1 88 ? -25.853 5.293 18.614 1.00 55.59 88 LYS A CA 1
ATOM 718 C C . LYS A 1 88 ? -26.683 4.034 18.373 1.00 55.59 88 LYS A C 1
ATOM 720 O O . LYS A 1 88 ? -27.505 3.989 17.465 1.00 55.59 88 LYS A O 1
ATOM 725 N N . ILE A 1 89 ? -26.526 3.027 19.229 1.00 55.91 89 ILE A N 1
ATOM 726 C CA . ILE A 1 89 ? -27.684 2.189 19.553 1.00 55.91 89 ILE A CA 1
ATOM 727 C C . ILE A 1 89 ? -28.546 3.076 20.449 1.00 55.91 89 ILE A C 1
ATOM 729 O O . ILE A 1 89 ? -28.229 3.292 21.614 1.00 55.91 89 ILE A O 1
ATOM 733 N N . ILE A 1 90 ? -29.562 3.703 19.857 1.00 59.72 90 ILE A N 1
ATOM 734 C CA . ILE A 1 90 ? -30.580 4.470 20.576 1.00 59.72 90 ILE A CA 1
ATOM 735 C C . ILE A 1 90 ? -31.126 3.535 21.663 1.00 59.72 90 ILE A C 1
ATOM 737 O O . ILE A 1 90 ? -31.685 2.496 21.301 1.00 59.72 90 ILE A O 1
ATOM 741 N N . PRO A 1 91 ? -30.989 3.837 22.968 1.00 48.44 91 PRO A N 1
ATOM 742 C CA . PRO A 1 91 ? -31.749 3.095 23.952 1.00 48.44 91 PRO A CA 1
ATOM 743 C C . PRO A 1 91 ? -33.214 3.384 23.630 1.00 48.44 91 PRO A C 1
ATOM 745 O O . PRO A 1 91 ? -33.669 4.525 23.757 1.00 48.44 91 PRO A O 1
ATOM 748 N N . ARG A 1 92 ? -33.960 2.377 23.155 1.00 52.62 92 ARG A N 1
ATOM 749 C CA . ARG A 1 92 ? -35.418 2.426 23.256 1.00 52.62 92 ARG A CA 1
ATOM 750 C C . ARG A 1 92 ? -35.686 2.658 24.738 1.00 52.62 92 ARG A C 1
ATOM 752 O O . ARG A 1 92 ? -35.471 1.761 25.547 1.00 52.62 92 ARG A O 1
ATOM 759 N N . LYS A 1 93 ? -36.097 3.876 25.098 1.00 50.47 93 LYS A N 1
ATOM 760 C CA . LYS A 1 93 ? -36.838 4.099 26.334 1.00 50.47 93 LYS A CA 1
ATOM 761 C C . LYS A 1 93 ? -38.108 3.273 26.176 1.00 50.47 93 LYS A C 1
ATOM 763 O O . LYS A 1 93 ? -39.076 3.749 25.587 1.00 50.47 93 LYS A O 1
ATOM 768 N N . ASN A 1 94 ? -38.070 2.020 26.611 1.00 55.28 94 ASN A N 1
ATOM 769 C CA . ASN A 1 94 ? -39.295 1.323 26.941 1.00 55.28 94 ASN A CA 1
ATOM 770 C C . ASN A 1 94 ? -39.857 2.118 28.118 1.00 55.28 94 ASN A C 1
ATOM 772 O O . ASN A 1 94 ? -39.242 2.179 29.180 1.00 55.28 94 ASN A O 1
ATOM 776 N N . LYS A 1 95 ? -40.926 2.867 27.846 1.00 53.41 95 LYS A N 1
ATOM 777 C CA . LYS A 1 95 ? -41.767 3.433 28.890 1.00 53.41 95 LYS A CA 1
ATOM 778 C C . LYS A 1 95 ? -42.275 2.239 29.697 1.00 53.41 95 LYS A C 1
ATOM 780 O O . LYS A 1 95 ? -42.842 1.324 29.107 1.00 53.41 95 LYS A O 1
ATOM 785 N N . GLU A 1 96 ? -41.951 2.213 30.982 1.00 58.47 96 GLU A N 1
ATOM 786 C CA . GLU A 1 96 ? -42.684 1.402 31.949 1.00 58.47 96 GLU A CA 1
ATOM 787 C C . GLU A 1 96 ? -44.073 2.038 32.063 1.00 58.47 96 GLU A C 1
ATOM 789 O O . GLU A 1 96 ? -44.173 3.229 32.375 1.00 58.47 96 GLU A O 1
ATOM 794 N N . ASP A 1 97 ? -45.093 1.265 31.688 1.00 57.47 97 ASP A N 1
ATOM 795 C CA . ASP A 1 97 ? -46.504 1.531 31.983 1.00 57.47 97 ASP A CA 1
ATOM 796 C C . ASP A 1 97 ? -46.850 0.954 33.364 1.00 57.47 97 ASP A C 1
ATOM 798 O O . ASP A 1 97 ? -46.336 -0.148 33.684 1.00 57.47 97 ASP A O 1
#

Sequence (97 aa):
MNKTQKLILAIFVPIIFFFVALAIANSVGVTEITRKVPENLTYLRKYLGATTVYYKGNPFDWGRTWCVWLVYSASCCLFEFLLFRDNKIIPRKNKED

Radius of gyration: 25.44 Å; chains: 1; bounding box: 81×20×61 Å

pLDDT: mean 81.84, std 11.53, range [48.44, 94.88]

Organism: NCBI:txid412755

Secondary structure (DSSP, 8-state):
--HHHHHHHHHHHHHHHHHHHHHHHHHH-EEEEEEEPPTT-HHHHHHH-SEEEEEEE-TT-HHHHHHHHHHHHHHHHHHHHHHHTTT----------

Foldseek 3Di:
DDPVVLVVCLPVVLVVLVVVLLVVLQVFQWDWDKDADDPVPVVVCVPCN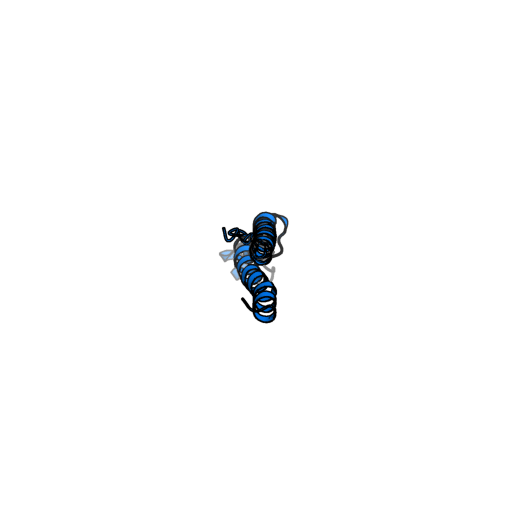RIDIDIGRDSPPCVGSVVSVVVSVVVSVVVVCVSVVPDDPPPPPPPDD